Protein AF-A0A6L9ZU07-F1 (afdb_monomer_lite)

pLDDT: mean 76.46, std 13.71, range [47.28, 91.75]

Foldseek 3Di:
DAEDEPVCVVVVLVVCLADKYFYDYPNDGPDIDGRVNPVPVVVVVVD

Structure (mmCIF, N/CA/C/O backbone):
data_AF-A0A6L9ZU07-F1
#
_entry.id   AF-A0A6L9ZU07-F1
#
loop_
_atom_site.group_PDB
_atom_site.id
_atom_site.type_symbol
_atom_site.label_atom_id
_atom_site.label_alt_id
_atom_site.label_comp_id
_atom_site.label_asym_id
_atom_site.label_entity_id
_atom_site.label_seq_id
_atom_site.pdbx_PDB_ins_code
_atom_site.Cartn_x
_atom_site.Cartn_y
_atom_site.Cartn_z
_atom_site.occupancy
_atom_site.B_iso_or_equiv
_atom_site.auth_seq_id
_atom_site.auth_comp_id
_atom_site.auth_asym_id
_atom_site.auth_atom_id
_atom_site.pdbx_PDB_model_num
ATOM 1 N N . MET A 1 1 ? -4.602 2.428 -9.126 1.00 73.50 1 MET A N 1
ATOM 2 C CA . MET A 1 1 ? -4.215 3.014 -7.818 1.00 73.50 1 MET A CA 1
ATOM 3 C C . MET A 1 1 ? -4.859 2.173 -6.745 1.00 73.50 1 MET A C 1
ATOM 5 O O . MET A 1 1 ? -6.080 2.035 -6.747 1.00 73.50 1 MET A O 1
ATOM 9 N N . LYS A 1 2 ? -4.044 1.570 -5.884 1.00 82.44 2 LYS A N 1
ATOM 10 C CA . LYS A 1 2 ? -4.472 0.543 -4.936 1.00 82.44 2 LYS A CA 1
ATOM 11 C C . LYS A 1 2 ? -4.339 1.048 -3.506 1.00 82.44 2 LYS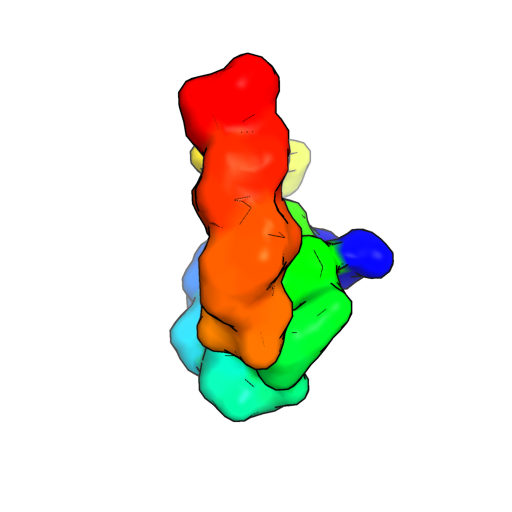 A C 1
AT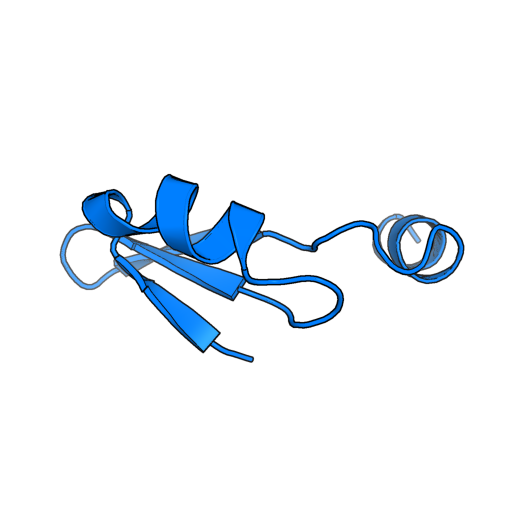OM 13 O O . LYS A 1 2 ? -3.246 1.425 -3.106 1.00 82.44 2 LYS A O 1
ATOM 18 N N . ASN A 1 3 ? -5.418 1.021 -2.727 1.00 86.69 3 ASN A N 1
ATOM 19 C CA . ASN A 1 3 ? -5.336 1.277 -1.287 1.00 86.69 3 ASN A CA 1
ATOM 20 C C . ASN A 1 3 ? -4.916 -0.002 -0.560 1.00 86.69 3 ASN A C 1
ATOM 22 O O . ASN A 1 3 ? -5.532 -1.054 -0.740 1.00 86.69 3 ASN A O 1
ATOM 26 N N . VAL A 1 4 ? -3.883 0.090 0.273 1.00 89.62 4 VAL A N 1
ATOM 27 C CA . VAL A 1 4 ? -3.414 -1.016 1.112 1.00 89.62 4 VAL A CA 1
ATOM 28 C C . VAL A 1 4 ? -3.257 -0.546 2.548 1.00 89.62 4 VAL A C 1
ATOM 30 O O . VAL A 1 4 ? -2.853 0.587 2.812 1.00 89.62 4 VAL A O 1
ATOM 33 N N . LYS A 1 5 ? -3.560 -1.434 3.492 1.00 90.56 5 LYS A N 1
ATOM 34 C CA . LYS A 1 5 ? -3.304 -1.177 4.909 1.00 90.56 5 LYS A CA 1
ATOM 35 C C . LYS A 1 5 ? -1.806 -1.242 5.176 1.00 90.56 5 LYS A C 1
ATOM 37 O O . LYS A 1 5 ? -1.127 -2.092 4.603 1.00 90.56 5 LYS A O 1
ATOM 42 N N . LEU A 1 6 ? -1.313 -0.416 6.098 1.00 86.00 6 LEU A N 1
ATOM 43 C CA . LEU A 1 6 ? 0.099 -0.411 6.504 1.00 86.00 6 LEU A CA 1
ATOM 44 C C . LEU A 1 6 ? 0.623 -1.821 6.854 1.00 86.00 6 LEU A C 1
ATOM 46 O O . LEU A 1 6 ? 1.719 -2.173 6.439 1.00 86.00 6 LEU A O 1
ATOM 50 N N . ASN A 1 7 ? -0.176 -2.655 7.532 1.00 88.25 7 ASN A N 1
ATOM 51 C CA . ASN A 1 7 ? 0.222 -4.022 7.908 1.00 88.25 7 ASN A CA 1
ATOM 52 C C . ASN A 1 7 ? 0.422 -4.972 6.713 1.00 88.25 7 ASN A C 1
ATOM 54 O O . ASN A 1 7 ? 1.168 -5.938 6.822 1.00 88.25 7 ASN A O 1
ATOM 58 N N . ASP A 1 8 ? -0.239 -4.712 5.584 1.00 87.81 8 ASP A N 1
ATOM 59 C CA . ASP A 1 8 ? -0.118 -5.505 4.354 1.00 87.81 8 ASP A CA 1
ATOM 60 C C . ASP A 1 8 ? 0.834 -4.855 3.338 1.00 87.81 8 ASP A C 1
ATOM 62 O O . ASP A 1 8 ? 1.080 -5.416 2.266 1.00 87.81 8 ASP A O 1
ATOM 66 N N . LEU A 1 9 ? 1.379 -3.678 3.659 1.00 84.19 9 LEU A N 1
ATOM 67 C CA . LEU A 1 9 ? 2.152 -2.861 2.735 1.00 84.19 9 LEU A CA 1
ATOM 68 C C . LEU A 1 9 ? 3.382 -3.600 2.203 1.00 84.19 9 LEU A C 1
ATOM 70 O O . LEU A 1 9 ? 3.552 -3.656 0.992 1.00 84.19 9 LEU A O 1
ATOM 74 N N . GLU A 1 10 ? 4.202 -4.213 3.063 1.00 83.31 10 GLU A N 1
ATOM 75 C CA . GLU A 1 10 ? 5.426 -4.912 2.630 1.00 83.31 10 GLU A CA 1
ATOM 76 C C . GLU A 1 10 ? 5.140 -6.001 1.589 1.00 83.31 10 GLU A C 1
ATOM 78 O O . GLU A 1 10 ? 5.808 -6.089 0.559 1.00 83.31 10 GLU A O 1
ATOM 83 N N . LYS A 1 11 ? 4.085 -6.792 1.810 1.00 84.75 11 LYS A N 1
ATOM 84 C CA . LYS A 1 11 ? 3.680 -7.853 0.885 1.00 84.75 11 LYS A CA 1
ATOM 85 C C . LYS A 1 11 ? 3.164 -7.285 -0.436 1.00 84.75 11 LYS A C 1
ATOM 87 O O . LYS A 1 11 ? 3.414 -7.861 -1.491 1.00 84.75 11 LYS A O 1
ATOM 92 N N . GLN A 1 12 ? 2.435 -6.172 -0.3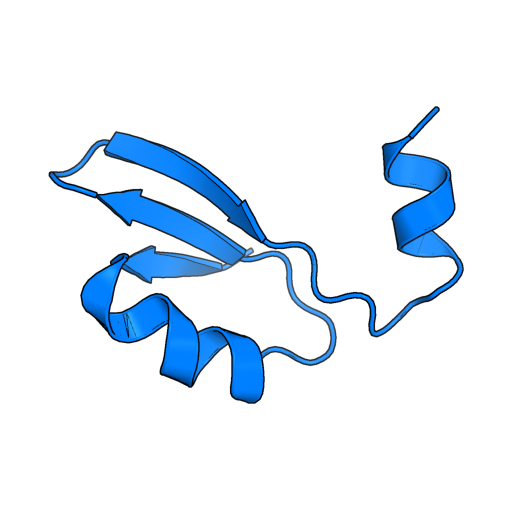86 1.00 83.00 12 GLN A N 1
ATOM 93 C CA . GLN A 1 12 ? 1.876 -5.531 -1.576 1.00 83.00 12 GLN A CA 1
ATOM 94 C C . GLN A 1 12 ? 2.936 -4.778 -2.381 1.00 83.00 12 GLN A C 1
ATOM 96 O O . GLN A 1 12 ? 2.871 -4.819 -3.603 1.00 83.00 12 GLN A O 1
ATOM 101 N N . ILE A 1 13 ? 3.932 -4.167 -1.733 1.00 79.06 13 ILE A N 1
ATOM 102 C CA . ILE A 1 13 ? 5.074 -3.519 -2.393 1.00 79.06 13 ILE A CA 1
ATOM 103 C C . ILE A 1 13 ? 5.843 -4.527 -3.252 1.00 79.06 13 ILE A C 1
ATOM 105 O O . ILE A 1 13 ? 6.140 -4.241 -4.406 1.00 79.06 13 ILE A O 1
ATOM 109 N N . LEU A 1 14 ? 6.105 -5.728 -2.728 1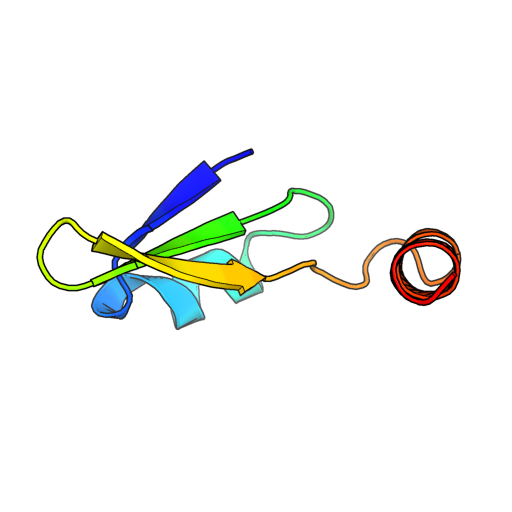.00 77.56 14 LEU A N 1
ATOM 110 C CA . LEU A 1 14 ? 6.802 -6.792 -3.465 1.00 77.56 14 LEU A CA 1
ATOM 111 C C . LEU A 1 14 ? 6.019 -7.294 -4.691 1.00 77.56 14 LEU A C 1
ATOM 113 O O . LEU A 1 14 ? 6.609 -7.806 -5.638 1.00 77.56 14 LEU A O 1
ATOM 117 N N . LEU A 1 15 ? 4.690 -7.163 -4.669 1.00 77.50 15 LEU A N 1
ATOM 118 C CA . LEU A 1 15 ? 3.797 -7.566 -5.759 1.00 77.50 15 LEU A CA 1
ATOM 119 C C . LEU A 1 15 ? 3.502 -6.418 -6.737 1.00 77.50 15 LEU A C 1
ATOM 121 O O . LEU A 1 15 ? 3.100 -6.660 -7.876 1.00 77.50 15 LEU A O 1
ATOM 125 N N . ALA A 1 16 ? 3.675 -5.172 -6.303 1.00 70.75 16 ALA A N 1
ATOM 126 C CA . ALA A 1 16 ? 3.372 -3.987 -7.082 1.00 70.75 16 ALA A CA 1
ATOM 127 C C . ALA A 1 16 ? 4.587 -3.577 -7.911 1.00 70.75 16 ALA A C 1
ATOM 129 O O . ALA A 1 16 ? 5.487 -2.893 -7.440 1.00 70.75 16 ALA A O 1
ATOM 130 N N . GLN A 1 17 ? 4.592 -3.992 -9.176 1.00 70.25 17 GLN A N 1
ATOM 131 C CA . GLN A 1 17 ? 5.693 -3.691 -10.093 1.00 70.25 17 GLN A CA 1
ATOM 132 C C . GLN A 1 17 ? 5.516 -2.374 -10.860 1.00 70.25 17 GLN A C 1
ATOM 134 O O . GLN A 1 17 ? 6.513 -1.793 -11.266 1.00 70.25 17 GLN A O 1
ATOM 139 N N . ASN A 1 18 ? 4.285 -1.881 -11.059 1.00 71.62 18 ASN A N 1
ATOM 140 C CA . ASN A 1 18 ? 4.061 -0.609 -11.766 1.00 71.62 18 ASN A CA 1
ATOM 141 C C . ASN A 1 18 ? 2.746 0.098 -11.390 1.00 71.62 18 ASN A C 1
ATOM 143 O O . ASN A 1 18 ? 2.183 0.856 -12.176 1.00 71.62 18 ASN A O 1
ATOM 147 N N . GLU A 1 19 ? 2.211 -0.176 -10.198 1.00 77.62 19 GLU A N 1
ATOM 148 C CA . GLU A 1 19 ? 0.968 0.442 -9.735 1.00 77.62 19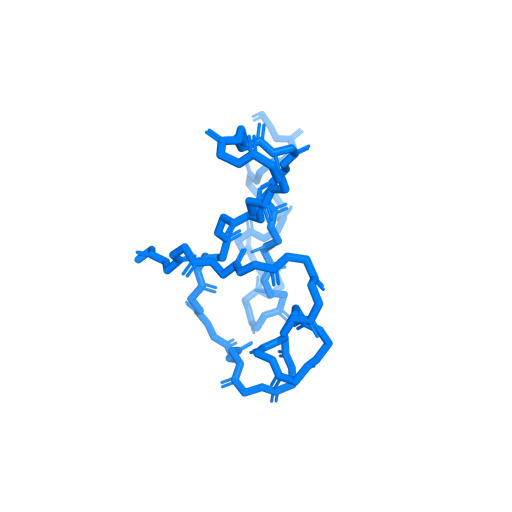 GLU A CA 1
ATOM 149 C C . GLU A 1 19 ? 1.205 1.324 -8.510 1.00 77.62 19 GLU A C 1
ATOM 151 O O . GLU A 1 19 ? 1.815 0.898 -7.532 1.00 77.62 19 GLU A O 1
ATOM 156 N N . LEU A 1 20 ? 0.661 2.544 -8.550 1.00 81.88 20 LEU A N 1
ATOM 157 C CA . LEU A 1 20 ? 0.606 3.438 -7.399 1.00 81.88 20 LEU A CA 1
ATOM 158 C C . LEU A 1 20 ? -0.165 2.796 -6.244 1.00 81.88 20 LEU A C 1
ATOM 160 O O . LEU A 1 20 ? -1.344 2.450 -6.393 1.00 81.88 20 LEU A O 1
ATOM 164 N N . ILE A 1 21 ? 0.470 2.739 -5.078 1.00 87.94 21 ILE A N 1
ATOM 165 C CA . ILE A 1 21 ? -0.136 2.252 -3.846 1.00 87.94 21 ILE A CA 1
ATOM 166 C C . ILE A 1 21 ? -0.395 3.433 -2.906 1.00 87.94 21 ILE A C 1
ATOM 168 O O . ILE A 1 21 ? 0.528 4.157 -2.550 1.00 87.94 21 ILE A O 1
ATOM 172 N N . SER A 1 22 ? -1.628 3.604 -2.441 1.00 89.31 22 SER A N 1
ATOM 173 C CA . SER A 1 22 ? -1.943 4.470 -1.301 1.00 89.31 22 SER A CA 1
ATOM 174 C C . SER A 1 22 ? -1.878 3.657 -0.015 1.00 89.31 22 SER A C 1
ATOM 176 O O . SER A 1 22 ? -2.451 2.570 0.076 1.00 89.31 22 SER A O 1
ATOM 178 N N . ILE A 1 23 ? -1.208 4.200 0.991 1.00 90.62 23 ILE A N 1
ATOM 179 C CA . ILE A 1 23 ? -1.014 3.565 2.288 1.00 90.62 23 ILE A CA 1
ATOM 180 C C . ILE A 1 23 ? -2.049 4.129 3.253 1.00 90.62 23 ILE A C 1
ATOM 182 O O . ILE A 1 23 ? -2.070 5.331 3.528 1.00 90.62 23 ILE A O 1
ATOM 186 N N . GLU A 1 24 ? -2.886 3.252 3.791 1.00 91.75 24 GLU A N 1
ATOM 187 C CA . GLU A 1 24 ? -3.901 3.583 4.781 1.00 91.75 24 GLU A CA 1
ATOM 188 C C . GLU A 1 24 ? -3.523 3.037 6.163 1.00 91.75 24 GLU A C 1
ATOM 190 O O . GLU A 1 24 ? -3.120 1.878 6.318 1.00 91.75 24 GLU A O 1
ATOM 195 N N . HIS A 1 25 ? -3.686 3.870 7.185 1.00 89.44 25 HIS A N 1
ATOM 196 C CA . HIS A 1 25 ? -3.546 3.497 8.584 1.00 89.44 25 HIS A CA 1
ATOM 197 C C . HIS A 1 25 ? -4.679 4.129 9.394 1.00 89.44 25 HIS A C 1
ATOM 199 O O . HIS A 1 25 ? -4.945 5.322 9.265 1.00 89.44 25 HIS A O 1
ATOM 205 N N . GLU A 1 26 ? -5.385 3.314 10.183 1.00 89.81 26 GLU A N 1
ATOM 206 C CA . GLU A 1 26 ? -6.534 3.744 11.002 1.00 89.81 26 GLU A CA 1
ATOM 207 C C . GLU A 1 26 ? -7.595 4.558 10.228 1.00 89.81 26 GLU A C 1
ATOM 209 O O . GLU A 1 26 ? -8.140 5.546 10.718 1.00 89.81 26 GLU A O 1
ATOM 214 N N . GLY A 1 27 ? -7.877 4.161 8.980 1.00 87.06 27 GLY A N 1
ATOM 215 C CA . GLY A 1 27 ? -8.861 4.828 8.117 1.00 87.06 27 GLY A CA 1
ATOM 216 C C . GLY A 1 27 ? -8.399 6.170 7.538 1.00 87.06 27 GLY A C 1
ATOM 217 O O . GLY A 1 27 ? -9.195 6.881 6.927 1.00 87.06 27 GLY A O 1
ATOM 218 N N . LYS A 1 28 ? -7.123 6.534 7.712 1.00 88.62 28 LYS A N 1
ATOM 219 C CA . LYS A 1 28 ? -6.510 7.721 7.111 1.00 88.62 28 LYS A CA 1
ATOM 220 C C . LYS A 1 28 ? -5.439 7.319 6.111 1.00 88.62 28 LYS A C 1
ATOM 222 O O . LYS A 1 28 ? -4.643 6.418 6.361 1.00 88.62 28 LYS A O 1
ATOM 227 N N . THR A 1 29 ? -5.386 8.026 4.987 1.00 90.69 29 THR A N 1
ATOM 228 C CA . THR A 1 29 ? -4.264 7.895 4.050 1.00 90.69 29 THR A CA 1
ATOM 229 C C . THR A 1 29 ? -3.055 8.607 4.641 1.00 90.69 29 THR A C 1
ATOM 231 O O . THR A 1 29 ? -3.110 9.808 4.898 1.00 90.69 29 THR A O 1
ATOM 234 N N . ILE A 1 30 ? -1.982 7.859 4.880 1.00 90.38 30 ILE A N 1
ATOM 235 C CA . ILE A 1 30 ? -0.753 8.369 5.504 1.00 90.38 30 ILE A CA 1
ATOM 236 C C . ILE A 1 30 ? 0.374 8.589 4.495 1.00 90.38 30 ILE A C 1
ATOM 238 O O . ILE A 1 30 ? 1.357 9.254 4.807 1.00 90.38 30 ILE A O 1
ATOM 242 N N . GLY A 1 31 ? 0.244 8.050 3.284 1.00 87.31 31 GLY A N 1
ATOM 243 C CA . GLY A 1 31 ? 1.248 8.230 2.248 1.00 87.31 31 GLY A CA 1
ATOM 244 C C . GLY A 1 31 ? 0.936 7.466 0.974 1.00 87.31 31 GLY A C 1
ATOM 245 O O . GLY A 1 31 ? -0.062 6.753 0.877 1.00 87.31 31 GLY A O 1
ATOM 246 N N . TYR A 1 32 ? 1.828 7.618 0.004 1.00 85.56 32 TYR A N 1
ATOM 247 C CA . TYR A 1 32 ? 1.751 6.951 -1.286 1.00 85.56 32 TYR A CA 1
ATOM 248 C C . TYR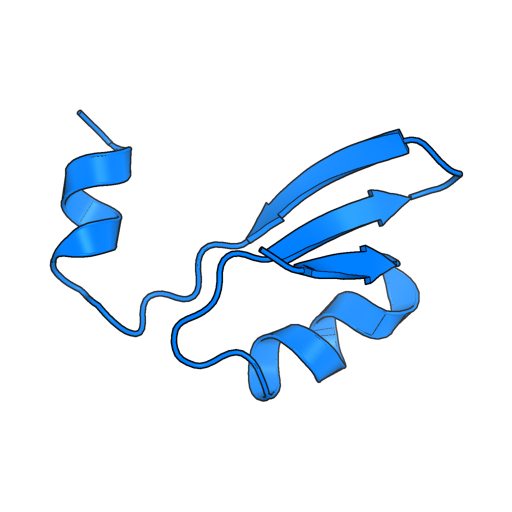 A 1 32 ? 3.099 6.305 -1.581 1.00 85.56 32 TYR A C 1
ATOM 250 O O . TYR A 1 32 ? 4.145 6.940 -1.451 1.00 85.56 32 TYR A O 1
ATOM 258 N N . TYR A 1 33 ? 3.064 5.039 -1.967 1.00 82.00 33 TYR A N 1
ATOM 259 C CA . TYR A 1 33 ? 4.211 4.300 -2.450 1.00 82.00 33 TYR A CA 1
ATOM 260 C C . TYR A 1 33 ? 4.154 4.229 -3.975 1.00 82.00 33 TYR A C 1
ATOM 262 O O . TYR A 1 33 ? 3.211 3.691 -4.561 1.00 82.00 33 TYR A O 1
ATOM 270 N N . TYR A 1 34 ? 5.188 4.779 -4.603 1.00 79.75 34 TYR A N 1
ATOM 271 C CA . TYR A 1 34 ? 5.406 4.726 -6.040 1.00 79.75 34 TYR A CA 1
ATOM 272 C C . TYR A 1 34 ? 6.475 3.659 -6.305 1.00 79.75 34 TYR A C 1
ATOM 274 O O . TYR A 1 34 ? 7.654 3.929 -6.052 1.00 79.75 34 TYR A O 1
ATOM 282 N N . PRO A 1 35 ? 6.109 2.445 -6.763 1.00 72.44 35 PRO A N 1
ATOM 283 C CA . PRO A 1 35 ? 7.109 1.480 -7.191 1.00 72.44 35 PRO A CA 1
ATOM 284 C C . PRO A 1 35 ? 7.884 2.074 -8.364 1.00 72.44 35 PRO A C 1
ATOM 286 O O . PRO A 1 35 ? 7.306 2.439 -9.386 1.00 72.44 35 PRO A O 1
ATOM 289 N N . ILE A 1 36 ? 9.203 2.177 -8.213 1.00 68.12 36 ILE A N 1
ATOM 290 C CA . ILE A 1 36 ? 10.105 2.622 -9.278 1.00 68.12 36 ILE A CA 1
ATOM 291 C C . ILE A 1 36 ? 10.341 1.433 -10.227 1.00 68.12 36 ILE A C 1
ATOM 293 O O . ILE A 1 36 ? 11.446 0.907 -10.317 1.00 68.12 36 ILE A O 1
ATOM 297 N N . GLY A 1 37 ? 9.275 0.954 -10.875 1.00 59.38 37 GLY A N 1
ATOM 298 C CA . GLY A 1 37 ? 9.362 0.083 -12.054 1.00 59.38 37 GLY A CA 1
ATOM 299 C C . GLY A 1 37 ? 9.722 0.890 -13.303 1.00 59.38 37 GLY A C 1
ATOM 300 O O . GLY A 1 37 ? 10.487 0.441 -14.151 1.00 59.38 37 GLY A O 1
ATOM 301 N N . ASP A 1 38 ? 9.278 2.143 -13.335 1.00 53.56 38 ASP A N 1
ATOM 302 C CA . ASP A 1 38 ? 9.630 3.148 -14.326 1.00 53.56 38 ASP A CA 1
ATOM 303 C C . ASP A 1 38 ? 10.594 4.158 -13.695 1.00 53.56 38 ASP A C 1
ATOM 305 O O . ASP A 1 38 ? 10.201 5.127 -13.036 1.00 53.56 38 ASP A O 1
ATOM 309 N N . ARG A 1 39 ? 11.896 3.944 -13.897 1.00 53.25 39 ARG A N 1
ATOM 310 C CA . ARG A 1 39 ? 12.953 4.898 -13.513 1.00 53.25 39 ARG A CA 1
ATOM 311 C C . ARG A 1 39 ? 12.703 6.303 -14.104 1.00 53.25 39 ARG A C 1
ATOM 313 O O . ARG A 1 39 ? 13.181 7.282 -13.540 1.00 53.25 39 ARG A O 1
ATOM 320 N N . GLU A 1 40 ? 11.916 6.395 -15.181 1.00 56.59 40 GLU A N 1
ATOM 321 C CA . GLU A 1 40 ? 11.450 7.638 -15.815 1.00 56.59 40 GLU A CA 1
ATOM 322 C C . GLU A 1 40 ? 10.296 8.331 -15.059 1.00 56.59 40 GLU A C 1
ATOM 324 O O . GLU A 1 40 ? 10.270 9.558 -14.964 1.00 56.59 40 GLU A O 1
ATOM 329 N N . ALA A 1 41 ? 9.362 7.588 -14.452 1.00 55.66 41 ALA A N 1
ATOM 330 C CA . ALA A 1 41 ? 8.208 8.170 -13.752 1.00 55.66 41 ALA A CA 1
ATOM 331 C C . ALA A 1 41 ? 8.581 8.767 -12.383 1.00 55.66 41 ALA A C 1
ATOM 333 O O . ALA A 1 41 ? 8.056 9.810 -11.989 1.00 55.66 41 ALA A O 1
ATOM 334 N N . ALA A 1 42 ? 9.539 8.153 -11.680 1.00 53.75 42 ALA A N 1
ATOM 335 C CA . ALA A 1 42 ? 10.047 8.668 -10.406 1.00 53.75 42 ALA A CA 1
ATOM 336 C C . ALA A 1 42 ? 10.769 10.022 -10.549 1.00 53.75 42 ALA A C 1
ATOM 338 O O . ALA A 1 42 ? 10.839 10.784 -9.586 1.00 53.75 42 ALA A O 1
ATOM 339 N N . GLN A 1 43 ? 11.285 10.336 -11.743 1.00 56.75 43 GLN A N 1
ATOM 340 C CA . GLN A 1 43 ? 11.933 11.616 -12.023 1.00 56.75 43 GLN A CA 1
ATOM 341 C C . GLN A 1 43 ? 10.905 12.745 -12.212 1.00 56.75 43 GLN A C 1
ATOM 343 O O . GLN A 1 43 ? 11.126 13.841 -11.709 1.00 56.75 43 GLN A O 1
ATOM 348 N N . LYS A 1 44 ? 9.740 12.449 -12.812 1.00 53.88 44 LYS A N 1
ATOM 349 C CA . LYS A 1 44 ? 8.628 13.407 -12.971 1.00 53.88 44 LYS A CA 1
ATOM 350 C C . LYS A 1 44 ? 7.852 13.703 -11.690 1.00 53.88 44 LYS A C 1
ATOM 352 O O . LYS A 1 44 ? 7.258 14.763 -11.583 1.00 53.88 44 LYS A O 1
ATOM 357 N N . ALA A 1 45 ? 7.851 12.800 -10.709 1.00 53.53 45 ALA A N 1
ATOM 358 C CA . ALA A 1 45 ? 7.199 13.052 -9.417 1.00 53.53 45 ALA A CA 1
ATOM 359 C C . ALA A 1 45 ? 7.973 14.045 -8.522 1.00 53.53 45 ALA A C 1
ATOM 361 O O . ALA A 1 45 ? 7.518 14.369 -7.425 1.00 53.53 45 ALA A O 1
ATOM 362 N N . LYS A 1 46 ? 9.161 14.482 -8.963 1.00 52.75 46 LYS A N 1
ATOM 363 C CA . LYS A 1 46 ? 10.024 15.434 -8.259 1.00 52.75 46 LYS A CA 1
ATOM 364 C C . LYS A 1 46 ? 10.070 16.820 -8.921 1.00 52.75 46 LYS A C 1
ATOM 366 O O . LYS A 1 46 ? 10.796 17.670 -8.407 1.00 52.75 46 LYS A O 1
ATOM 371 N N . GLU A 1 47 ? 9.339 17.019 -10.022 1.00 47.28 47 GLU A N 1
ATOM 372 C CA . GLU A 1 47 ? 9.130 18.322 -10.680 1.00 47.28 47 GLU A CA 1
ATOM 373 C C . GLU A 1 47 ? 7.824 18.984 -10.226 1.00 47.28 47 GLU A C 1
ATOM 375 O O . GLU A 1 47 ? 6.815 18.261 -10.053 1.00 47.28 47 GLU A O 1
#

Radius of gyration: 11.02 Å; chains: 1; bounding box: 22×26×27 Å

Sequence (47 aa):
MKNVKLNDLEKQILLAQNELISIEHEGKTIGYYYPIGDREAAQKAKE

Secondary structure (DSSP, 8-state):
-EEEEGGGHHHHHHH-SS--EEEEETTEEEEEE--TT-TTHHHHTT-